Protein AF-D3TKN5-F1 (afdb_monomer_lite)

Structure (mmCIF, N/CA/C/O backbone):
data_AF-D3TKN5-F1
#
_entry.id   AF-D3TKN5-F1
#
loop_
_atom_site.group_PDB
_atom_site.id
_atom_site.type_symbol
_atom_site.label_atom_id
_atom_site.label_alt_id
_atom_site.label_comp_id
_atom_site.label_asym_id
_atom_site.label_entity_id
_atom_site.label_seq_id
_atom_site.pdbx_PDB_ins_code
_atom_site.Cartn_x
_atom_site.Cartn_y
_atom_site.Cartn_z
_atom_site.occupancy
_atom_site.B_iso_or_equiv
_atom_site.auth_seq_id
_atom_site.auth_comp_id
_atom_site.auth_asym_id
_atom_site.auth_atom_id
_atom_site.pdbx_PDB_model_num
ATOM 1 N N . SER A 1 1 ? 4.309 -0.558 18.596 1.00 86.50 1 SER A N 1
ATOM 2 C CA . SER A 1 1 ? 3.441 -0.206 19.746 1.00 86.50 1 SER A CA 1
ATOM 3 C C . SER A 1 1 ? 1.988 -0.567 19.430 1.00 86.50 1 SER A C 1
ATOM 5 O O . SER A 1 1 ? 1.665 -0.680 18.252 1.00 86.50 1 SER A O 1
ATOM 7 N N . VAL A 1 2 ? 1.103 -0.734 20.426 1.00 91.44 2 VAL A N 1
ATOM 8 C CA . VAL A 1 2 ? -0.353 -0.945 20.214 1.00 91.44 2 VAL A CA 1
ATOM 9 C C . VAL A 1 2 ? -0.946 0.149 19.314 1.00 91.44 2 VAL A C 1
ATOM 11 O O . VAL A 1 2 ? -1.773 -0.134 18.450 1.00 91.44 2 VAL A O 1
ATOM 14 N N . LYS A 1 3 ? -0.428 1.380 19.426 1.00 91.75 3 LYS A N 1
ATOM 15 C CA . LYS A 1 3 ? -0.774 2.507 18.551 1.00 91.75 3 LYS A CA 1
ATOM 16 C C . LYS A 1 3 ? -0.570 2.193 17.062 1.00 91.75 3 LYS A C 1
ATOM 18 O O . LYS A 1 3 ? -1.454 2.468 16.263 1.00 91.75 3 LYS A O 1
ATOM 23 N N . ASP A 1 4 ? 0.554 1.581 16.682 1.00 89.69 4 ASP A N 1
ATOM 24 C CA . ASP A 1 4 ? 0.841 1.265 15.272 1.00 89.69 4 ASP A CA 1
ATOM 25 C C . ASP A 1 4 ? -0.087 0.180 14.733 1.00 89.69 4 ASP A C 1
ATOM 27 O O . ASP A 1 4 ? -0.464 0.207 13.561 1.00 89.69 4 ASP A O 1
ATOM 31 N N . TYR A 1 5 ? -0.447 -0.784 15.585 1.00 93.38 5 TYR A N 1
ATOM 32 C CA . TYR A 1 5 ? -1.411 -1.820 15.237 1.00 93.38 5 TYR A CA 1
ATOM 33 C C . TYR A 1 5 ? -2.792 -1.209 14.996 1.00 93.38 5 TYR A C 1
ATOM 35 O O . TYR A 1 5 ? -3.387 -1.463 13.951 1.00 93.38 5 TYR A O 1
ATOM 43 N N . LEU A 1 6 ? -3.255 -0.343 15.902 1.00 95.25 6 LEU A N 1
ATOM 44 C CA . LEU A 1 6 ? -4.540 0.334 15.761 1.00 95.25 6 LEU A CA 1
ATOM 45 C C . LEU A 1 6 ? -4.578 1.225 14.512 1.00 95.25 6 LEU A C 1
ATOM 47 O O . LEU A 1 6 ? -5.530 1.147 13.741 1.00 95.25 6 LEU A O 1
ATOM 51 N N . THR A 1 7 ? -3.521 1.996 14.242 1.00 94.25 7 THR A N 1
ATOM 52 C CA . THR A 1 7 ? -3.423 2.801 13.014 1.00 94.25 7 THR A CA 1
ATOM 53 C C . THR A 1 7 ? -3.530 1.926 11.766 1.00 94.25 7 THR A C 1
ATOM 55 O O . THR A 1 7 ? -4.289 2.245 10.856 1.00 94.25 7 THR A O 1
ATOM 58 N N . L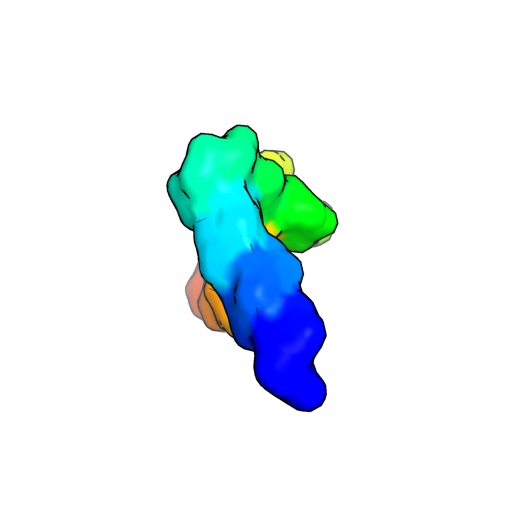YS A 1 8 ? -2.813 0.793 11.711 1.00 93.56 8 LYS A N 1
ATOM 59 C CA . LYS A 1 8 ? -2.913 -0.151 10.582 1.00 93.56 8 LYS A CA 1
ATOM 60 C C . LYS A 1 8 ? -4.310 -0.758 10.464 1.00 93.56 8 LYS A C 1
ATOM 62 O O . LYS A 1 8 ? -4.800 -0.898 9.348 1.00 93.56 8 LYS A O 1
ATOM 67 N N . HIS A 1 9 ? -4.933 -1.106 11.589 1.00 93.81 9 HIS A N 1
ATOM 68 C CA . HIS A 1 9 ? -6.284 -1.655 11.631 1.00 93.81 9 HIS A CA 1
ATOM 69 C C . HIS A 1 9 ? -7.307 -0.662 11.068 1.00 93.81 9 HIS A C 1
ATOM 71 O O . HIS A 1 9 ? -8.092 -1.033 10.200 1.00 93.81 9 HIS A O 1
ATOM 77 N N . ILE A 1 10 ? -7.258 0.610 11.476 1.00 96.50 10 ILE A N 1
ATOM 78 C CA . ILE A 1 10 ? -8.214 1.635 11.024 1.00 96.50 10 ILE A CA 1
ATOM 79 C C . ILE A 1 10 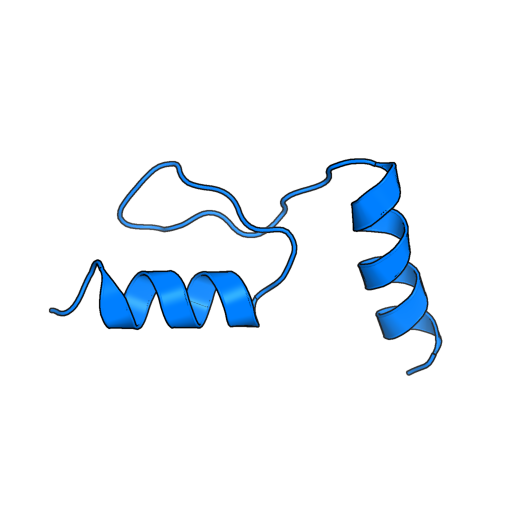? -8.191 1.815 9.502 1.00 96.50 10 ILE A C 1
ATOM 81 O O . ILE A 1 10 ? -9.240 2.029 8.899 1.00 96.50 10 ILE A O 1
ATOM 85 N N . ARG A 1 11 ? -7.040 1.626 8.845 1.00 95.94 11 ARG A N 1
ATOM 86 C CA . ARG A 1 11 ? -6.955 1.690 7.376 1.00 95.94 11 ARG A CA 1
ATOM 87 C C . ARG A 1 11 ? -7.829 0.660 6.655 1.00 95.94 11 ARG A C 1
ATOM 89 O O . ARG A 1 11 ? -8.155 0.858 5.489 1.00 95.94 11 ARG A O 1
ATOM 96 N N . THR A 1 12 ? -8.203 -0.433 7.324 1.00 93.56 12 THR A N 1
ATOM 97 C CA . THR A 1 12 ? -9.134 -1.430 6.766 1.00 93.56 12 THR A CA 1
ATOM 98 C C . THR A 1 12 ? -10.571 -0.913 6.704 1.00 93.56 12 THR A C 1
ATOM 100 O O . THR A 1 12 ? -11.301 -1.303 5.800 1.00 93.56 12 THR A O 1
ATOM 103 N N . HIS A 1 13 ? -10.940 0.018 7.591 1.00 96.56 13 HIS A N 1
ATOM 104 C CA . HIS A 1 13 ? -12.237 0.699 7.573 1.00 96.56 13 HIS A CA 1
ATOM 105 C C . HIS A 1 13 ? -12.242 1.880 6.605 1.00 96.56 13 HIS A C 1
ATOM 107 O O . HIS A 1 13 ? -13.200 2.071 5.866 1.00 96.56 13 HIS A O 1
ATOM 113 N N . THR A 1 14 ? -11.166 2.673 6.584 1.00 96.94 14 THR A N 1
ATOM 114 C CA . THR A 1 14 ? -11.102 3.891 5.755 1.00 96.94 14 THR A CA 1
ATOM 115 C C . THR A 1 14 ? -10.737 3.625 4.297 1.00 96.94 14 THR A C 1
ATOM 117 O O . THR A 1 14 ? -10.915 4.494 3.448 1.00 96.94 14 THR A O 1
ATOM 120 N N . GLY A 1 15 ? -10.167 2.456 3.994 1.00 96.12 15 GLY A N 1
ATOM 121 C CA . GLY A 1 15 ? -9.636 2.145 2.669 1.00 96.12 15 GLY A CA 1
ATOM 122 C C . GLY A 1 15 ? -8.347 2.899 2.321 1.00 96.12 15 GLY A C 1
ATOM 123 O O . GLY A 1 15 ? -7.918 2.868 1.165 1.00 96.12 15 GLY A O 1
ATOM 124 N N . GLU A 1 16 ? -7.705 3.559 3.291 1.00 97.44 16 GLU A N 1
ATOM 125 C CA . GLU A 1 16 ? -6.457 4.290 3.076 1.00 97.44 16 GLU A CA 1
ATOM 126 C C . GLU A 1 16 ? -5.347 3.346 2.575 1.00 97.44 16 GLU A C 1
ATOM 128 O O . GLU A 1 16 ? -5.028 2.312 3.175 1.00 97.44 16 GLU A O 1
ATOM 133 N N . LYS A 1 17 ? -4.716 3.731 1.463 1.00 96.69 17 LYS A N 1
ATOM 134 C CA . LYS A 1 17 ? -3.588 3.015 0.854 1.00 96.69 17 LYS A CA 1
ATOM 135 C C . LYS A 1 17 ? -2.409 3.977 0.681 1.00 96.69 17 LYS A C 1
ATOM 137 O O . LYS A 1 17 ? -2.256 4.568 -0.395 1.00 96.69 17 LYS A O 1
ATOM 142 N N . PRO A 1 18 ? -1.609 4.187 1.740 1.00 96.56 18 PRO A N 1
ATOM 143 C CA . PRO A 1 18 ? -0.547 5.192 1.735 1.00 96.56 18 PRO A CA 1
ATOM 144 C C . PRO A 1 18 ? 0.717 4.738 0.999 1.00 96.56 18 PRO A C 1
ATOM 146 O O . PRO A 1 18 ? 1.600 5.550 0.754 1.00 96.56 18 PRO A O 1
ATOM 149 N N . TYR A 1 19 ? 0.830 3.454 0.655 1.00 97.62 19 TYR A N 1
ATOM 150 C CA . TYR A 1 19 ? 2.010 2.914 -0.011 1.00 97.62 19 TYR A CA 1
ATOM 151 C C . TYR A 1 19 ? 1.719 2.717 -1.497 1.00 97.62 19 TYR A C 1
ATOM 153 O O . TYR A 1 19 ? 0.904 1.869 -1.849 1.00 97.62 19 TYR A O 1
ATOM 161 N N . THR A 1 20 ? 2.381 3.476 -2.362 1.00 98.25 20 THR A N 1
ATOM 162 C CA . THR A 1 20 ? 2.243 3.372 -3.823 1.00 98.25 20 THR A CA 1
ATOM 163 C C . THR A 1 20 ? 3.449 2.636 -4.399 1.00 98.25 20 THR A C 1
ATOM 165 O O . THR A 1 20 ? 4.569 2.824 -3.920 1.00 98.25 20 THR A O 1
ATOM 168 N N . CYS A 1 21 ? 3.231 1.769 -5.389 1.00 97.88 21 CYS A N 1
ATOM 169 C CA . CYS A 1 21 ? 4.326 1.139 -6.117 1.00 97.88 21 CYS A CA 1
ATOM 170 C C . CYS A 1 21 ? 5.058 2.179 -6.989 1.00 97.88 21 CYS A C 1
ATOM 172 O O . CYS A 1 21 ? 4.413 3.035 -7.584 1.00 97.88 21 CYS A O 1
ATOM 174 N N . PRO A 1 22 ? 6.401 2.161 -7.051 1.00 96.38 22 PRO A N 1
ATOM 175 C CA . PRO A 1 22 ? 7.140 3.113 -7.882 1.00 96.38 22 PRO A CA 1
ATOM 176 C C . PRO A 1 22 ? 7.128 2.744 -9.374 1.00 96.38 22 PRO A C 1
ATOM 178 O O . PRO A 1 22 ? 7.406 3.595 -10.208 1.00 96.38 22 PRO A O 1
ATOM 181 N N . TYR A 1 23 ? 6.811 1.490 -9.710 1.00 97.19 23 TYR A N 1
ATOM 182 C CA . TYR A 1 23 ? 6.807 0.984 -11.088 1.00 97.19 23 TYR A CA 1
ATOM 183 C C . TYR A 1 23 ? 5.403 0.913 -11.698 1.00 97.19 23 TYR A C 1
ATOM 185 O O . TYR A 1 23 ? 5.253 0.877 -12.915 1.00 97.19 23 TYR A O 1
ATOM 193 N N . CYS A 1 24 ? 4.364 0.875 -10.862 1.00 95.38 24 CYS A N 1
ATOM 194 C CA . CYS A 1 24 ? 2.972 0.930 -11.294 1.00 95.38 24 CYS A CA 1
ATOM 195 C C . CYS A 1 24 ? 2.135 1.742 -10.301 1.00 95.38 24 CYS A C 1
ATOM 197 O O . CYS A 1 24 ? 2.468 1.835 -9.128 1.00 95.38 24 CYS A O 1
ATOM 199 N N . GLU A 1 25 ? 0.985 2.268 -10.717 1.00 95.94 25 GLU A N 1
ATOM 200 C CA . GLU A 1 25 ? 0.130 3.111 -9.859 1.00 95.94 25 GLU A CA 1
ATOM 201 C C . GLU A 1 25 ? -0.622 2.333 -8.757 1.00 95.94 25 GLU A C 1
ATOM 203 O O . GLU A 1 25 ? -1.514 2.854 -8.081 1.00 95.94 25 GLU A O 1
ATOM 208 N N . LYS A 1 26 ? -0.284 1.054 -8.546 1.00 97.88 26 LYS A N 1
ATOM 209 C CA . LYS A 1 26 ? -0.963 0.191 -7.579 1.00 97.88 26 LYS A CA 1
ATOM 210 C C . LYS A 1 26 ? -0.634 0.619 -6.149 1.00 97.88 26 LYS A C 1
ATOM 212 O O . LYS A 1 26 ? 0.526 0.801 -5.779 1.00 97.88 26 LYS A O 1
ATOM 217 N N . ARG A 1 27 ? -1.675 0.741 -5.321 1.00 97.81 27 ARG A N 1
ATOM 218 C CA . ARG A 1 27 ? -1.581 1.204 -3.927 1.00 97.81 27 ARG A CA 1
ATOM 219 C C . ARG A 1 27 ? -1.871 0.078 -2.933 1.00 97.81 27 ARG A C 1
ATOM 221 O O . ARG A 1 27 ? -2.738 -0.765 -3.171 1.00 97.81 27 ARG A O 1
ATOM 228 N N . PHE A 1 28 ? -1.194 0.107 -1.789 1.00 97.00 28 PHE A N 1
ATOM 229 C CA . PHE A 1 28 ? -1.234 -0.897 -0.728 1.00 97.00 28 PHE A CA 1
ATOM 230 C C . PHE A 1 28 ? -1.481 -0.250 0.639 1.00 97.00 28 PHE A C 1
ATOM 232 O O . PHE A 1 28 ? -1.020 0.854 0.928 1.00 97.00 28 PHE A O 1
ATOM 239 N N . THR A 1 29 ? -2.184 -0.972 1.512 1.00 96.50 29 THR A N 1
ATOM 240 C CA . THR A 1 29 ? -2.484 -0.550 2.893 1.00 96.50 29 THR A CA 1
ATOM 241 C C . THR A 1 29 ? -1.296 -0.748 3.843 1.00 96.50 29 THR A C 1
ATOM 243 O O . THR A 1 29 ? -1.179 -0.064 4.863 1.00 96.50 29 THR A O 1
ATOM 246 N N . GLN A 1 30 ? -0.387 -1.672 3.510 1.00 95.06 30 GLN A N 1
ATOM 247 C CA . GLN A 1 30 ? 0.769 -2.043 4.330 1.00 95.06 30 GLN A CA 1
ATOM 248 C C . GLN A 1 30 ? 2.066 -2.051 3.514 1.00 95.06 30 GLN A C 1
ATOM 250 O O . GLN A 1 30 ? 2.076 -2.471 2.357 1.00 95.06 30 GLN A O 1
ATOM 255 N N . ARG A 1 31 ? 3.177 -1.659 4.154 1.00 95.62 31 ARG A N 1
ATOM 256 C CA . ARG A 1 31 ? 4.514 -1.655 3.538 1.00 95.62 31 ARG A CA 1
ATOM 257 C C . ARG A 1 31 ? 4.958 -3.052 3.100 1.00 95.62 31 ARG A C 1
ATOM 259 O O . ARG A 1 31 ? 5.466 -3.194 2.000 1.00 95.62 31 ARG A O 1
ATOM 266 N N . SER A 1 32 ? 4.739 -4.072 3.929 1.00 95.88 32 SER A N 1
ATOM 267 C CA . SER A 1 32 ? 5.107 -5.460 3.612 1.00 95.88 32 SER A CA 1
ATOM 268 C C . SER A 1 32 ? 4.426 -5.963 2.337 1.00 95.88 32 SER A C 1
ATOM 270 O O . SER A 1 32 ? 5.067 -6.612 1.518 1.00 95.88 32 SER A O 1
ATOM 272 N N . ALA A 1 33 ? 3.153 -5.611 2.133 1.00 96.56 33 ALA A N 1
ATOM 273 C CA . ALA A 1 33 ? 2.418 -5.957 0.920 1.00 96.56 33 ALA A CA 1
ATOM 274 C C . ALA A 1 33 ? 3.011 -5.278 -0.325 1.00 96.56 33 ALA A C 1
ATOM 276 O O . ALA A 1 33 ? 3.175 -5.939 -1.349 1.00 96.56 33 ALA A O 1
ATOM 277 N N . LEU A 1 34 ? 3.388 -3.996 -0.220 1.00 97.94 34 LEU A N 1
ATOM 278 C CA . LEU A 1 34 ? 4.111 -3.304 -1.288 1.00 97.94 34 LEU A CA 1
ATOM 279 C C . LEU A 1 34 ? 5.452 -3.993 -1.578 1.00 97.94 34 LEU A C 1
ATOM 281 O O . LEU A 1 34 ? 5.728 -4.284 -2.732 1.00 97.94 34 LEU A O 1
ATOM 285 N N . THR A 1 35 ? 6.250 -4.301 -0.552 1.00 97.69 35 THR A N 1
ATOM 286 C CA . THR A 1 35 ? 7.557 -4.957 -0.721 1.00 97.69 35 THR A CA 1
ATOM 287 C C . THR A 1 35 ? 7.434 -6.291 -1.449 1.00 97.69 35 THR A C 1
ATOM 289 O O . THR A 1 35 ? 8.175 -6.541 -2.390 1.00 97.69 35 THR A O 1
ATOM 292 N N . VAL A 1 36 ? 6.479 -7.140 -1.058 1.00 97.88 36 VAL A N 1
ATOM 293 C CA . VAL A 1 36 ? 6.244 -8.423 -1.739 1.00 97.88 36 VAL A CA 1
ATOM 294 C C . VAL A 1 36 ?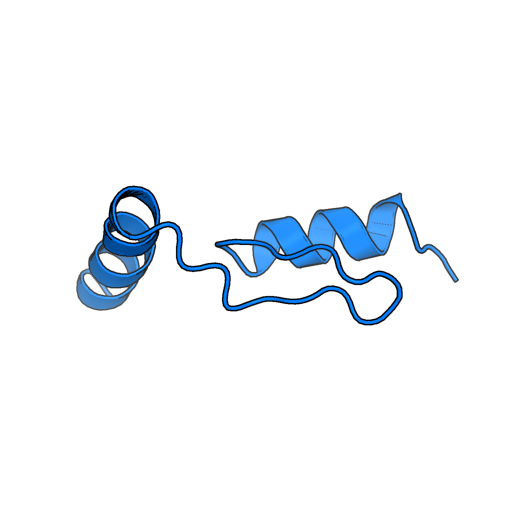 5.801 -8.210 -3.185 1.00 97.88 36 VAL A C 1
ATOM 296 O O . VAL A 1 36 ? 6.206 -8.957 -4.069 1.00 97.88 36 VAL A O 1
ATOM 299 N N . HIS A 1 37 ? 4.966 -7.203 -3.441 1.00 97.62 37 HIS A N 1
ATOM 300 C CA . HIS A 1 37 ? 4.548 -6.871 -4.795 1.00 97.62 37 HIS A CA 1
ATOM 301 C C . HIS A 1 37 ? 5.728 -6.418 -5.661 1.00 97.62 37 HIS A C 1
ATOM 303 O O . HIS A 1 37 ? 5.898 -6.944 -6.758 1.00 97.62 37 HIS A O 1
ATOM 309 N N . THR A 1 38 ? 6.549 -5.487 -5.167 1.00 97.38 38 THR A N 1
ATOM 310 C CA . THR A 1 38 ? 7.692 -4.962 -5.919 1.00 97.38 38 THR A CA 1
ATOM 311 C C . THR A 1 38 ? 8.709 -6.055 -6.201 1.00 97.38 38 THR A C 1
ATOM 313 O O . THR A 1 38 ? 9.133 -6.188 -7.337 1.00 97.38 38 THR A O 1
ATOM 316 N N . THR A 1 39 ? 9.046 -6.896 -5.218 1.00 96.81 39 THR A N 1
ATOM 317 C CA . THR A 1 39 ? 10.056 -7.947 -5.421 1.00 96.81 39 THR A CA 1
ATOM 318 C C . THR A 1 39 ? 9.593 -9.058 -6.357 1.00 96.81 39 THR A C 1
ATOM 320 O O . THR A 1 39 ? 10.422 -9.662 -7.028 1.00 96.81 39 THR A O 1
ATOM 323 N N . LYS A 1 40 ? 8.287 -9.350 -6.404 1.00 96.75 40 LYS A N 1
ATOM 324 C CA . LYS A 1 40 ? 7.749 -10.435 -7.237 1.00 96.75 40 LYS A CA 1
ATOM 325 C C . LYS A 1 40 ? 7.354 -10.002 -8.644 1.00 96.75 40 LYS A C 1
ATOM 327 O O . LYS A 1 40 ? 7.478 -10.807 -9.557 1.00 96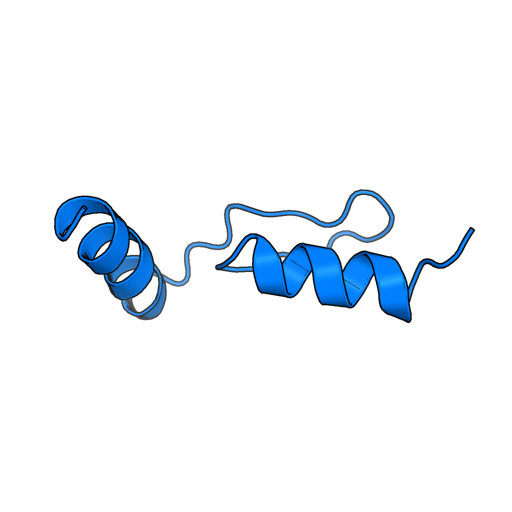.75 40 LYS A O 1
ATOM 332 N N . LEU A 1 41 ? 6.815 -8.793 -8.812 1.00 97.06 41 LEU A N 1
ATOM 333 C CA . LEU A 1 41 ? 6.269 -8.329 -10.098 1.00 97.06 41 LEU A CA 1
ATOM 334 C C . LEU A 1 41 ? 7.142 -7.288 -10.799 1.00 97.06 41 LEU A C 1
ATOM 336 O O . LEU A 1 41 ? 6.959 -7.064 -11.990 1.00 97.06 41 LEU A O 1
ATOM 340 N N . HIS A 1 42 ? 8.082 -6.679 -10.079 1.00 95.75 42 HIS A N 1
ATOM 341 C CA . HIS A 1 42 ? 9.082 -5.773 -10.634 1.00 95.75 42 HIS A CA 1
ATOM 342 C C . HIS A 1 42 ? 10.493 -6.205 -10.188 1.00 95.75 42 HIS A C 1
ATOM 344 O O . HIS A 1 42 ? 11.188 -5.424 -9.530 1.00 95.75 42 HIS A O 1
AT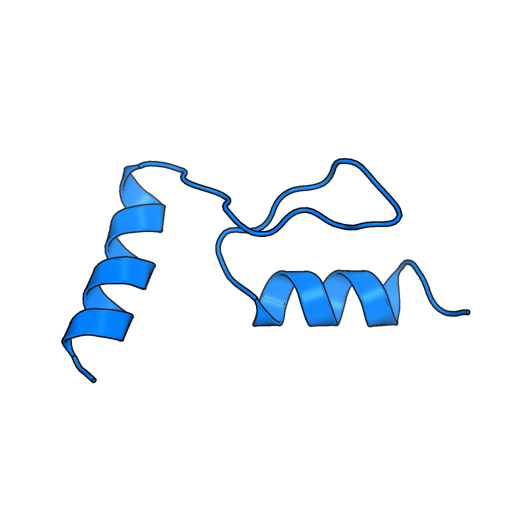OM 350 N N . PRO A 1 43 ? 10.907 -7.462 -10.470 1.00 87.62 43 PRO A N 1
ATOM 351 C CA . PRO A 1 43 ? 12.317 -7.817 -10.376 1.00 87.62 43 PRO A 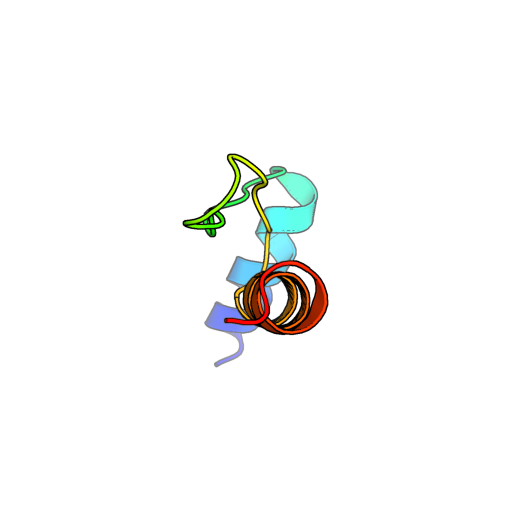CA 1
ATOM 352 C C . PRO A 1 43 ? 13.097 -6.948 -11.374 1.00 87.62 43 PRO A C 1
ATOM 354 O O . PRO A 1 43 ? 12.538 -6.570 -12.404 1.00 87.62 43 PRO A O 1
ATOM 357 N N . LEU A 1 44 ? 14.334 -6.593 -11.016 1.00 77.81 44 LEU A N 1
ATOM 358 C CA . LEU A 1 44 ? 15.244 -5.795 -11.849 1.00 77.81 44 LEU A CA 1
ATOM 359 C C . LEU A 1 44 ? 15.222 -6.217 -13.324 1.00 77.81 44 LEU A C 1
ATOM 361 O O . LEU A 1 44 ? 15.255 -7.444 -13.574 1.00 77.81 44 LEU A O 1
#

InterPro domains:
  IPR013087 Zinc finger C2H2-type [PS00028] (21-42)
  IPR013087 Zinc finger C2H2-type [PS50157] (1-18)
  IPR013087 Zinc finger C2H2-type [PS50157] (19-44)
  IPR013087 Zinc finger C2H2-type [SM00355] (19-42)
  IPR036236 Zinc finger C2H2 superfamily [SSF57667] (3-42)

pLDDT: mean 95.16, std 3.72, range [77.81, 98.25]

Sequence (44 aa):
SVKDYLTKHIRTHTGEKPYTCPYCEKRFTQRSALTVHTTKLHPL

Organism: Glossina morsitans morsitans (NCBI:txid37546)

Radius of gyration: 11.81 Å; chains: 1; bounding box: 28×16×32 Å

Foldseek 3Di:
DVVVVVVLVVCVVVVDFPAAAPVDRDTHSDPVVNVVCCVPVPPD

Secondary structure (DSSP, 8-state):
-HHHHHHHHHHHHH----EE-SSSS-EESSHHHHHHHHHHHS--